Protein AF-A0A924RCL1-F1 (afdb_monomer_lite)

pLDDT: mean 85.4, std 18.58, range [33.25, 97.75]

Radius of gyration: 23.04 Å; chains: 1; bounding box: 60×56×57 Å

Sequence (164 aa):
MRRSTVDAPACLFDPSGEESRTQLFERTGHVFHGFVSDAVVGSRYGVGVFGGRAPERGLRHNGDKLLLDTCARAIEGEYARGRETFSDRLDDPEKINTLDSAHASTRCVIVDSSFDWSDDAAPRVPLNETGVCEVHVKGFTQQDMWRTALSVVTVSAGHAFGVG

Foldseek 3Di:
DDQDQKWKWKWWADPVRDTDTDTQRDDDPHDGDDDDPVADAFIWIFMAMDHDDDVVVPRQHDRLATHHDPPFPDKDDDQAPDQSNDQAHPVGRVHGDNHRCSVRDITGGRHDPDDCPDPDDDPPDDPVRDDDDDDDQCVVCVPVPPDDDDSDDDDDPDDDDDDD

Secondary structure (DSSP, 8-state):
-PPPS-B-EEEEE-TT--EEEEE--EEETTEEE---TT--TT-EEEE--B--EEGGGTEE--TTSPBPPTT-S-EES-----GGG-SB-SS-TTSBP----TTTS-EEE--------TT-------GGGPPP----HHHHHTT-TT--S---------------

Structure (mmCIF, N/CA/C/O backbone):
data_AF-A0A924RCL1-F1
#
_entry.id   AF-A0A924RCL1-F1
#
loop_
_atom_site.group_PDB
_atom_site.id
_atom_site.type_symbol
_atom_site.label_atom_id
_atom_site.label_alt_id
_atom_site.label_comp_id
_atom_site.label_asym_id
_atom_site.label_entity_id
_atom_site.label_seq_id
_atom_site.pdbx_PDB_ins_code
_atom_site.Cartn_x
_atom_site.Cartn_y
_atom_site.Cartn_z
_atom_site.occupancy
_atom_site.B_iso_or_equiv
_atom_site.auth_seq_id
_atom_site.auth_comp_id
_atom_site.auth_asym_id
_atom_site.auth_atom_id
_atom_site.pdbx_PDB_model_num
ATOM 1 N N . MET A 1 1 ? 2.763 -27.786 -12.935 1.00 43.41 1 MET A N 1
ATOM 2 C CA . MET A 1 1 ? 2.415 -26.496 -12.302 1.00 43.41 1 MET A CA 1
ATOM 3 C C . MET A 1 1 ? 2.485 -25.424 -13.388 1.00 43.41 1 MET A C 1
ATOM 5 O O . MET A 1 1 ? 3.567 -25.190 -13.910 1.00 43.41 1 MET A O 1
ATOM 9 N N . ARG A 1 2 ? 1.350 -24.894 -13.869 1.00 45.75 2 ARG A N 1
ATOM 10 C CA . ARG A 1 2 ? 1.353 -23.869 -14.934 1.00 45.75 2 ARG A CA 1
ATOM 11 C C . ARG A 1 2 ? 1.856 -22.563 -14.318 1.00 45.75 2 ARG A C 1
ATOM 13 O O . ARG A 1 2 ? 1.217 -22.055 -13.403 1.00 45.75 2 ARG A O 1
ATOM 20 N N . ARG A 1 3 ? 2.998 -22.056 -14.785 1.00 54.12 3 ARG A N 1
ATOM 21 C CA . ARG A 1 3 ? 3.529 -20.754 -14.363 1.00 54.12 3 ARG A CA 1
ATOM 22 C C . ARG A 1 3 ? 2.496 -19.682 -14.731 1.00 54.12 3 ARG A C 1
ATOM 24 O O . ARG A 1 3 ? 2.012 -19.661 -15.863 1.00 54.12 3 ARG A O 1
ATOM 31 N N . SER A 1 4 ? 2.103 -18.876 -13.752 1.00 60.41 4 SER A N 1
ATOM 32 C CA . SER A 1 4 ? 1.241 -17.710 -13.943 1.00 60.41 4 SER A CA 1
ATOM 33 C C . SER A 1 4 ? 1.874 -16.767 -14.977 1.00 60.41 4 SER A C 1
ATOM 35 O O . SER A 1 4 ? 3.090 -16.627 -15.005 1.00 60.41 4 SER A O 1
ATOM 37 N N . THR A 1 5 ? 1.076 -16.134 -15.843 1.00 79.75 5 THR A N 1
ATOM 38 C CA . THR A 1 5 ? 1.556 -15.067 -16.756 1.00 79.75 5 THR A CA 1
ATOM 39 C C . THR A 1 5 ? 1.682 -13.716 -16.037 1.00 79.75 5 THR A C 1
ATOM 41 O O . THR A 1 5 ? 2.124 -12.739 -16.632 1.00 79.75 5 THR A O 1
ATOM 44 N N . VAL A 1 6 ? 1.251 -13.659 -14.773 1.00 88.25 6 VAL A N 1
ATOM 45 C CA . VAL A 1 6 ? 1.312 -12.482 -13.905 1.00 88.25 6 VAL A CA 1
ATOM 46 C C . VAL A 1 6 ? 2.094 -12.834 -12.647 1.00 88.25 6 VAL A C 1
ATOM 48 O O . VAL A 1 6 ? 1.767 -13.823 -11.987 1.00 88.25 6 VAL A O 1
ATOM 51 N N . ASP A 1 7 ? 3.070 -12.009 -12.306 1.00 91.50 7 ASP A N 1
ATOM 52 C CA . ASP A 1 7 ? 3.888 -12.130 -11.106 1.00 91.50 7 ASP A CA 1
ATOM 53 C C . ASP A 1 7 ? 3.622 -10.925 -10.195 1.00 91.50 7 ASP A C 1
ATOM 55 O O . ASP A 1 7 ? 3.563 -9.789 -10.666 1.00 91.50 7 ASP A O 1
ATOM 59 N N . ALA A 1 8 ? 3.440 -11.173 -8.897 1.00 94.19 8 ALA A N 1
ATOM 60 C CA . ALA A 1 8 ? 3.107 -10.143 -7.918 1.00 94.19 8 ALA A CA 1
ATOM 61 C C . ALA A 1 8 ? 4.086 -10.182 -6.733 1.00 94.19 8 ALA A C 1
ATOM 63 O O . ALA A 1 8 ? 3.813 -10.864 -5.744 1.00 94.19 8 ALA A O 1
ATOM 64 N N . PRO A 1 9 ? 5.260 -9.537 -6.826 1.00 95.44 9 PRO A N 1
ATOM 65 C CA . PRO A 1 9 ? 6.161 -9.441 -5.688 1.00 95.44 9 PRO A CA 1
ATOM 66 C C . PRO A 1 9 ? 5.619 -8.496 -4.610 1.00 95.44 9 PRO A C 1
ATOM 68 O O . PRO A 1 9 ? 5.080 -7.430 -4.907 1.00 95.44 9 PRO A O 1
ATOM 71 N N . ALA A 1 10 ? 5.830 -8.876 -3.353 1.00 96.62 10 ALA A N 1
ATOM 72 C CA . ALA A 1 10 ? 5.776 -7.964 -2.222 1.00 96.62 10 ALA A CA 1
ATOM 73 C C . ALA A 1 10 ? 7.097 -7.187 -2.151 1.00 96.62 10 ALA A C 1
ATOM 75 O O . ALA A 1 10 ? 8.175 -7.785 -2.175 1.00 96.62 10 ALA A O 1
ATOM 76 N N . CYS A 1 11 ? 7.006 -5.867 -2.067 1.00 96.75 11 CYS A N 1
ATOM 77 C CA . CYS A 1 11 ? 8.139 -4.952 -2.012 1.00 96.75 11 CYS A CA 1
ATOM 78 C C . CYS A 1 11 ? 8.254 -4.423 -0.584 1.00 96.75 11 CYS A C 1
ATOM 80 O O . CYS A 1 11 ? 7.386 -3.666 -0.157 1.00 96.75 11 CYS A O 1
ATOM 82 N N . LEU A 1 12 ? 9.271 -4.838 0.164 1.00 96.88 12 LEU A N 1
ATOM 83 C CA . LEU A 1 12 ? 9.534 -4.387 1.528 1.00 96.88 12 LEU A CA 1
ATOM 84 C C . LEU A 1 12 ? 10.606 -3.296 1.501 1.00 96.88 12 LEU A C 1
ATOM 86 O O . LEU A 1 12 ? 11.556 -3.383 0.730 1.00 96.88 12 LEU A O 1
ATOM 90 N N . PHE A 1 13 ? 10.461 -2.285 2.350 1.00 95.38 13 PHE A N 1
ATOM 91 C CA . PHE A 1 13 ? 11.426 -1.199 2.474 1.00 95.38 13 PHE A CA 1
ATOM 92 C C . PHE A 1 13 ? 12.008 -1.171 3.876 1.00 95.38 13 PHE A C 1
ATOM 94 O O . PHE A 1 13 ? 11.272 -1.185 4.871 1.00 95.38 13 PHE A O 1
ATOM 101 N N . ASP A 1 14 ? 13.329 -1.096 3.941 1.00 91.25 14 ASP A N 1
ATOM 102 C CA . ASP A 1 14 ? 14.051 -0.931 5.191 1.00 91.25 14 ASP A CA 1
ATOM 103 C C . ASP A 1 14 ? 14.014 0.545 5.674 1.00 91.25 14 ASP A C 1
ATOM 105 O O . ASP A 1 14 ? 13.489 1.432 4.984 1.00 91.25 14 ASP A O 1
ATOM 109 N N . PRO A 1 15 ? 14.563 0.855 6.864 1.00 88.62 15 PRO A N 1
ATOM 110 C CA . PRO A 1 15 ? 14.645 2.231 7.353 1.00 88.62 15 PRO A CA 1
ATOM 111 C C . PRO A 1 15 ? 15.538 3.166 6.520 1.00 88.62 15 PRO A C 1
ATOM 113 O O . PRO A 1 15 ? 15.380 4.381 6.622 1.00 88.62 15 PRO A O 1
ATOM 116 N N . SER A 1 16 ? 16.478 2.635 5.727 1.00 89.69 16 SER A N 1
ATOM 117 C CA . SER A 1 16 ? 17.313 3.430 4.815 1.00 89.69 16 SER A CA 1
ATOM 118 C C . SER A 1 16 ? 16.583 3.785 3.511 1.00 89.69 16 SER A C 1
ATOM 120 O O . SER A 1 16 ? 16.992 4.695 2.789 1.00 89.69 16 SER A O 1
ATOM 122 N N . GLY A 1 17 ? 15.451 3.124 3.256 1.00 87.50 17 GLY A N 1
ATOM 123 C CA . GLY A 1 17 ? 14.636 3.268 2.060 1.00 87.50 17 GLY A CA 1
ATOM 124 C C . GLY A 1 17 ? 15.020 2.308 0.937 1.00 87.50 17 GLY A C 1
ATOM 125 O O . GLY A 1 17 ? 14.469 2.457 -0.156 1.00 87.50 17 GLY A O 1
ATOM 126 N N . GLU A 1 18 ? 15.917 1.354 1.196 1.00 92.00 18 GLU A N 1
ATOM 127 C CA . GLU A 1 18 ? 16.291 0.284 0.274 1.00 92.00 18 GLU A CA 1
ATOM 128 C C . GLU A 1 18 ? 15.135 -0.712 0.120 1.00 92.00 18 GLU A C 1
ATOM 130 O O . GLU A 1 18 ? 14.471 -1.084 1.091 1.00 92.00 18 GLU A O 1
ATOM 135 N N . GLU A 1 19 ? 14.873 -1.116 -1.123 1.00 94.88 19 GLU A N 1
ATOM 136 C CA . GLU A 1 19 ? 13.803 -2.046 -1.472 1.00 94.88 19 GLU A CA 1
ATOM 137 C C . GLU A 1 19 ? 14.323 -3.487 -1.545 1.00 94.88 19 GLU A C 1
ATOM 139 O O . GLU A 1 19 ? 15.287 -3.778 -2.254 1.00 94.88 19 GLU A O 1
ATOM 144 N N . SER A 1 20 ? 13.608 -4.420 -0.915 1.00 94.88 20 SER A N 1
ATOM 145 C CA . SER A 1 20 ? 13.733 -5.854 -1.165 1.00 94.88 20 SER A CA 1
ATOM 146 C C . SER A 1 20 ? 12.426 -6.421 -1.727 1.00 94.88 20 SER A C 1
ATOM 148 O O . SER A 1 20 ? 11.327 -6.111 -1.267 1.00 94.88 20 SER A O 1
ATOM 150 N N . ARG A 1 21 ? 12.523 -7.263 -2.763 1.00 95.06 21 ARG A N 1
ATOM 151 C CA . ARG A 1 21 ? 11.356 -7.863 -3.429 1.00 95.06 21 ARG A CA 1
ATOM 152 C C . ARG A 1 21 ? 11.268 -9.348 -3.126 1.00 95.06 21 ARG A C 1
ATOM 154 O O . ARG A 1 21 ? 12.163 -10.112 -3.478 1.00 95.06 21 ARG A O 1
ATOM 161 N N . THR A 1 22 ? 10.150 -9.766 -2.543 1.00 95.38 22 THR A N 1
ATOM 162 C CA . THR A 1 22 ? 9.820 -11.176 -2.320 1.00 95.38 22 THR A CA 1
ATOM 163 C C . THR A 1 22 ? 8.698 -11.588 -3.257 1.00 95.38 22 THR A C 1
ATOM 165 O O . THR A 1 22 ? 7.579 -11.088 -3.169 1.00 95.38 22 THR A O 1
ATOM 168 N N . GLN A 1 23 ? 8.981 -12.517 -4.168 1.00 94.50 23 GLN A N 1
ATOM 169 C CA . GLN A 1 23 ? 7.965 -13.028 -5.080 1.00 94.50 23 GLN A CA 1
ATOM 170 C C . GLN A 1 23 ? 6.906 -13.842 -4.321 1.00 94.50 23 GLN A C 1
ATOM 172 O O . GLN A 1 23 ? 7.233 -14.814 -3.640 1.00 94.50 23 GLN A O 1
ATOM 177 N N . LEU A 1 24 ? 5.629 -13.499 -4.506 1.00 93.75 24 LEU A N 1
ATOM 178 C CA . LEU A 1 24 ? 4.512 -14.297 -4.002 1.00 93.75 24 LEU A CA 1
ATOM 179 C C . LEU A 1 24 ? 4.213 -15.424 -4.999 1.00 93.75 24 LEU A C 1
ATOM 181 O O . LEU A 1 24 ? 3.582 -15.217 -6.038 1.00 93.75 24 LEU A O 1
ATOM 185 N N . PHE A 1 25 ? 4.742 -16.616 -4.722 1.00 90.12 25 PHE A N 1
ATOM 186 C CA . PHE A 1 25 ? 4.575 -17.786 -5.593 1.00 90.12 25 PHE A CA 1
ATOM 187 C C . PHE A 1 25 ? 3.247 -18.513 -5.382 1.00 90.12 25 PHE A C 1
ATOM 189 O O . PHE A 1 25 ? 2.786 -19.214 -6.288 1.00 90.12 25 PHE A O 1
ATOM 196 N N . GLU A 1 26 ? 2.647 -18.384 -4.198 1.00 92.88 26 GLU A N 1
ATOM 197 C CA . GLU A 1 26 ? 1.413 -19.084 -3.879 1.00 92.88 26 GLU A CA 1
ATOM 198 C C . GLU A 1 26 ? 0.198 -18.317 -4.386 1.00 92.88 26 GLU A C 1
ATOM 200 O O . GLU A 1 26 ? 0.135 -17.084 -4.394 1.00 92.88 26 GLU A O 1
ATOM 205 N N . ARG A 1 27 ? -0.790 -19.080 -4.853 1.00 92.75 27 ARG A N 1
ATOM 206 C CA . ARG A 1 27 ? -2.024 -18.525 -5.386 1.00 92.75 27 ARG A CA 1
ATOM 207 C C . ARG A 1 27 ? -3.191 -19.452 -5.105 1.00 92.75 27 ARG A C 1
ATOM 209 O O . ARG A 1 27 ? -3.210 -20.589 -5.574 1.00 92.75 27 ARG A O 1
ATOM 216 N N . THR A 1 28 ? -4.199 -18.927 -4.419 1.00 93.38 28 THR A N 1
ATOM 217 C CA . THR A 1 28 ? -5.472 -19.617 -4.189 1.00 93.38 28 THR A CA 1
ATOM 218 C C . THR A 1 28 ? -6.562 -18.873 -4.953 1.00 93.38 28 THR A C 1
ATOM 220 O O . THR A 1 2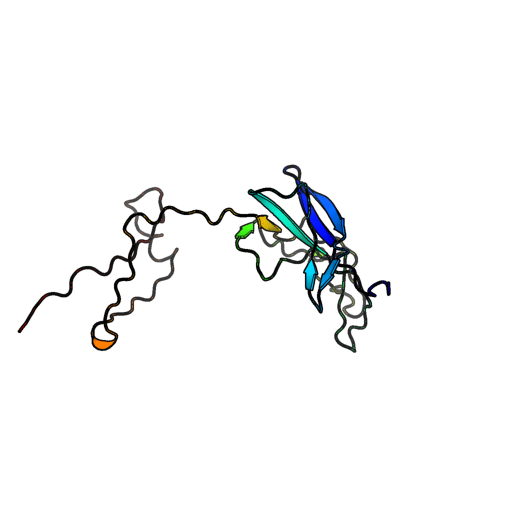8 ? -6.889 -17.727 -4.647 1.00 93.38 28 THR A O 1
ATOM 223 N N . GLY A 1 29 ? -7.090 -19.493 -6.012 1.00 91.81 29 GLY A N 1
ATOM 224 C CA . GLY A 1 29 ? -8.015 -18.833 -6.938 1.00 91.81 29 GLY A CA 1
ATOM 225 C C . GLY A 1 29 ? -7.383 -17.604 -7.606 1.00 91.81 29 GLY A C 1
ATOM 226 O O . GLY A 1 29 ? -6.447 -17.717 -8.404 1.00 91.81 29 GLY A O 1
ATOM 227 N N . HIS A 1 30 ? -7.892 -16.416 -7.281 1.00 89.94 30 HIS A N 1
ATOM 228 C CA . HIS A 1 30 ? -7.408 -15.137 -7.818 1.00 89.94 30 HIS A CA 1
ATOM 229 C C . HIS A 1 30 ? -6.544 -14.335 -6.836 1.00 89.94 30 HIS A C 1
ATOM 231 O O . HIS A 1 30 ? -6.158 -13.219 -7.163 1.00 89.94 30 HIS A O 1
ATOM 237 N N . VAL A 1 31 ? -6.215 -14.903 -5.674 1.00 92.88 31 VAL A N 1
ATOM 238 C CA . VAL A 1 31 ? -5.444 -14.231 -4.623 1.00 92.88 31 VAL A CA 1
ATOM 239 C C . VAL A 1 31 ? -4.011 -14.747 -4.630 1.00 92.88 31 VAL A C 1
ATOM 241 O O . VAL A 1 31 ? -3.797 -15.948 -4.459 1.00 92.88 31 VAL A O 1
ATOM 244 N N . PHE A 1 32 ? -3.051 -13.844 -4.830 1.00 93.94 32 PHE A N 1
ATOM 245 C CA . PHE A 1 32 ? -1.633 -14.105 -4.588 1.00 93.94 32 PHE A CA 1
ATOM 246 C C . PHE A 1 32 ? -1.350 -13.955 -3.099 1.00 93.94 32 PHE A C 1
ATOM 248 O O . PHE A 1 32 ? -1.838 -13.015 -2.473 1.00 93.94 32 PHE A O 1
ATOM 255 N N . HIS A 1 33 ? -0.593 -14.884 -2.531 1.00 94.31 33 HIS A N 1
ATOM 256 C CA . HIS A 1 33 ? -0.246 -14.855 -1.117 1.00 94.31 33 HIS A CA 1
ATOM 257 C C . HIS A 1 33 ? 1.110 -15.521 -0.873 1.00 94.31 33 HIS A C 1
ATOM 259 O O . HIS A 1 33 ? 1.712 -16.114 -1.770 1.00 94.31 33 HIS A O 1
ATOM 265 N N . GLY A 1 34 ? 1.631 -15.333 0.331 1.00 93.31 34 GLY A N 1
ATOM 266 C CA . GLY A 1 34 ? 2.926 -15.845 0.750 1.00 93.31 34 GLY A CA 1
ATOM 267 C C . GLY A 1 34 ? 3.354 -15.212 2.066 1.00 93.31 34 GLY A C 1
ATOM 268 O O . GLY A 1 34 ? 2.792 -14.205 2.500 1.00 93.31 34 GLY A O 1
ATOM 269 N N . PHE A 1 35 ? 4.350 -15.817 2.704 1.00 92.69 35 PHE A N 1
ATOM 270 C CA . PHE A 1 35 ? 4.941 -15.307 3.933 1.00 92.69 35 PHE A CA 1
ATOM 271 C C . PHE A 1 35 ? 6.250 -14.572 3.623 1.00 92.69 35 PHE A C 1
ATOM 273 O O . PHE A 1 35 ? 7.129 -15.131 2.967 1.00 92.69 35 PHE A O 1
ATOM 280 N N . VAL A 1 36 ? 6.379 -13.333 4.102 1.00 93.81 36 VAL A N 1
ATOM 281 C CA . VAL A 1 36 ? 7.593 -12.512 3.979 1.00 93.81 36 VAL A CA 1
ATOM 282 C C . VAL A 1 36 ? 8.234 -12.432 5.362 1.00 93.81 36 VAL A C 1
ATOM 284 O O . VAL A 1 36 ? 7.690 -11.781 6.248 1.00 93.81 36 VAL A O 1
ATOM 287 N N . SER A 1 37 ? 9.359 -13.120 5.566 1.00 90.56 37 SER A N 1
ATOM 288 C CA . SER A 1 37 ? 9.975 -13.298 6.894 1.00 90.56 37 SER A CA 1
ATOM 289 C C . SER A 1 37 ? 10.427 -12.003 7.559 1.00 90.56 37 SER A C 1
ATOM 291 O O . SER A 1 37 ? 10.409 -11.906 8.782 1.00 90.56 37 SER A O 1
ATOM 293 N N . ASP A 1 38 ? 10.813 -11.019 6.754 1.00 90.88 38 ASP A N 1
ATOM 294 C CA . ASP A 1 38 ? 11.445 -9.788 7.235 1.00 90.88 38 ASP A CA 1
ATOM 295 C C . ASP A 1 38 ? 10.409 -8.690 7.534 1.00 90.88 38 ASP A C 1
ATOM 297 O O . ASP A 1 38 ? 10.745 -7.590 7.973 1.00 90.88 38 ASP A O 1
ATOM 301 N N . ALA A 1 39 ? 9.129 -8.983 7.293 1.00 94.06 39 ALA A N 1
ATOM 302 C CA . ALA A 1 39 ? 8.025 -8.069 7.507 1.00 94.06 39 ALA A CA 1
ATOM 303 C C . ALA A 1 39 ? 7.599 -8.063 8.985 1.00 94.06 39 ALA A C 1
ATOM 305 O O . ALA A 1 39 ? 7.127 -9.067 9.519 1.00 94.06 39 ALA A O 1
ATOM 306 N N . VAL A 1 40 ? 7.721 -6.908 9.639 1.00 94.31 40 VAL A N 1
ATOM 307 C CA . VAL A 1 40 ? 7.343 -6.695 11.044 1.00 94.31 40 VAL A CA 1
ATOM 308 C C . VAL A 1 40 ? 6.438 -5.471 11.184 1.00 94.31 40 VAL A C 1
ATOM 310 O O . VAL A 1 40 ? 6.279 -4.683 10.253 1.00 94.31 40 VAL A O 1
ATOM 313 N N . VAL A 1 41 ? 5.826 -5.286 12.357 1.00 95.69 41 VAL A N 1
ATOM 314 C CA . VAL A 1 41 ? 5.072 -4.057 12.652 1.00 95.69 41 VAL A CA 1
ATOM 315 C C . VAL A 1 41 ? 5.987 -2.840 12.478 1.00 95.69 41 VAL A C 1
ATOM 317 O O . VAL A 1 41 ? 7.107 -2.811 12.982 1.00 95.69 41 VAL A O 1
ATOM 320 N N . GLY A 1 42 ? 5.506 -1.840 11.742 1.00 94.81 42 GLY A N 1
ATOM 321 C CA . GLY A 1 42 ? 6.252 -0.648 11.344 1.00 94.81 42 GLY A CA 1
ATOM 322 C C . GLY A 1 42 ? 7.011 -0.780 10.021 1.00 94.81 42 GLY A C 1
ATOM 323 O O . GLY A 1 42 ? 7.481 0.233 9.498 1.00 94.81 42 GLY A O 1
ATOM 324 N N . SER A 1 43 ? 7.121 -1.980 9.440 1.00 95.81 43 SER A N 1
ATOM 325 C CA . SER A 1 43 ? 7.699 -2.141 8.105 1.00 95.81 43 SER A CA 1
ATOM 326 C C . SER A 1 43 ? 6.855 -1.422 7.056 1.00 95.81 43 SER A C 1
ATOM 328 O O . SER A 1 43 ? 5.620 -1.474 7.078 1.00 95.81 43 SER A O 1
ATOM 330 N N . ARG A 1 44 ? 7.540 -0.781 6.107 1.00 97.19 44 ARG A N 1
ATOM 331 C CA . ARG A 1 44 ? 6.913 -0.170 4.935 1.00 97.19 44 ARG A CA 1
ATOM 332 C C . ARG A 1 44 ? 6.923 -1.162 3.791 1.00 97.19 44 ARG A C 1
ATOM 334 O O . ARG A 1 44 ? 7.932 -1.825 3.567 1.00 97.19 44 ARG A O 1
ATOM 341 N N . TYR A 1 45 ? 5.824 -1.249 3.062 1.00 97.62 45 TYR A N 1
ATOM 342 C CA . TYR A 1 45 ? 5.720 -2.153 1.931 1.00 97.62 45 TYR A CA 1
ATOM 343 C C . TYR A 1 45 ? 4.852 -1.588 0.807 1.00 97.62 45 TYR A C 1
ATOM 345 O O . TYR A 1 45 ? 4.119 -0.614 0.975 1.00 97.62 45 TYR A O 1
ATOM 353 N N . GLY A 1 46 ? 4.935 -2.232 -0.347 1.00 97.06 46 GLY A N 1
ATOM 354 C CA . GLY A 1 46 ? 3.991 -2.104 -1.446 1.00 97.06 46 GLY A CA 1
ATOM 355 C C . GLY A 1 46 ? 3.955 -3.397 -2.253 1.00 97.06 46 GLY A C 1
ATOM 356 O O . GLY A 1 46 ? 4.529 -4.414 -1.855 1.00 97.06 46 GLY A O 1
ATOM 357 N N . VAL A 1 47 ? 3.269 -3.363 -3.388 1.00 96.62 47 VAL A N 1
ATOM 358 C CA . VAL A 1 47 ? 3.098 -4.522 -4.265 1.00 96.62 47 VAL A CA 1
ATOM 359 C C . VAL A 1 47 ? 3.505 -4.143 -5.683 1.00 96.62 47 VAL A C 1
ATOM 361 O O . VAL A 1 47 ? 3.060 -3.127 -6.213 1.00 96.62 47 VAL A O 1
ATOM 364 N N . GLY A 1 48 ? 4.339 -4.966 -6.311 1.00 95.56 48 GLY A N 1
ATOM 365 C CA . GLY A 1 48 ? 4.602 -4.894 -7.745 1.00 95.56 48 GLY A CA 1
ATOM 366 C C . GLY A 1 48 ? 3.660 -5.818 -8.512 1.00 95.56 48 GLY A C 1
ATOM 367 O O . GLY A 1 48 ? 3.239 -6.851 -7.994 1.00 95.56 48 GLY A O 1
ATOM 368 N N . VAL A 1 49 ? 3.339 -5.484 -9.765 1.00 95.44 49 VAL A N 1
ATOM 369 C CA . VAL A 1 49 ? 2.574 -6.377 -10.650 1.00 95.44 49 VAL A CA 1
ATOM 370 C C . VAL A 1 49 ? 3.199 -6.413 -12.038 1.00 95.44 49 VAL A C 1
ATOM 372 O O . VAL A 1 49 ? 3.126 -5.457 -12.811 1.00 95.44 49 VAL A O 1
ATOM 375 N N . PHE A 1 50 ? 3.768 -7.564 -12.374 1.00 93.56 50 PHE A N 1
ATOM 376 C CA . PHE A 1 50 ? 4.342 -7.873 -13.675 1.00 93.56 50 PHE A CA 1
ATOM 377 C C . PHE A 1 50 ? 3.374 -8.742 -14.464 1.00 93.56 50 PHE A C 1
ATOM 379 O O . PHE A 1 50 ? 2.788 -9.675 -13.927 1.00 93.56 50 PHE A O 1
ATOM 386 N N . GLY A 1 51 ? 3.208 -8.472 -15.754 1.00 92.81 51 GLY A N 1
ATOM 387 C CA . GLY A 1 51 ? 2.344 -9.277 -16.606 1.00 92.81 51 GLY A CA 1
ATOM 388 C C . GLY A 1 51 ? 2.245 -8.729 -18.020 1.00 92.81 51 GLY A C 1
ATOM 389 O O . GLY A 1 51 ? 2.886 -7.740 -18.369 1.00 92.81 51 GLY A O 1
ATOM 390 N N . GLY A 1 52 ? 1.416 -9.368 -18.845 1.00 92.06 52 GLY A N 1
ATOM 391 C CA . GLY A 1 52 ? 1.163 -8.897 -20.207 1.00 92.06 52 GLY A CA 1
ATOM 392 C C . GLY A 1 52 ? 0.557 -7.491 -20.221 1.00 92.06 52 GLY A C 1
ATOM 393 O O . GLY A 1 52 ? -0.346 -7.198 -19.432 1.00 92.06 52 GLY A O 1
ATOM 394 N N . ARG A 1 53 ? 1.028 -6.644 -21.142 1.00 90.38 53 ARG A N 1
ATOM 395 C CA . ARG A 1 53 ? 0.511 -5.291 -21.376 1.00 90.38 53 ARG A CA 1
ATOM 396 C C . ARG A 1 53 ? -0.163 -5.226 -22.748 1.00 90.38 53 ARG A C 1
ATOM 398 O O . ARG A 1 53 ? 0.439 -5.600 -23.748 1.00 90.38 53 ARG A O 1
ATOM 405 N N . ALA 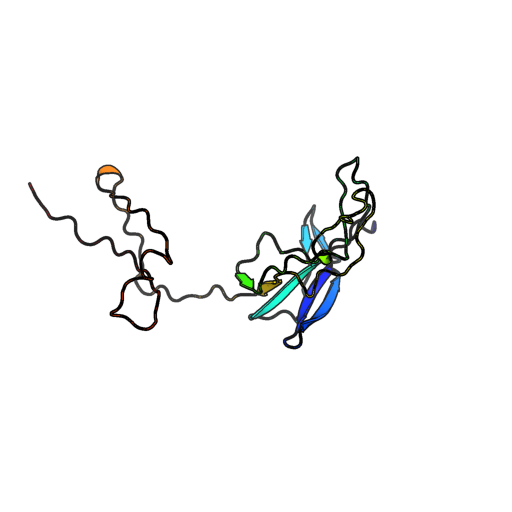A 1 54 ? -1.411 -4.774 -22.758 1.00 92.38 54 ALA A N 1
ATOM 406 C CA . ALA A 1 54 ? -2.275 -4.589 -23.924 1.00 92.38 54 ALA A CA 1
ATOM 407 C C . ALA A 1 54 ? -3.328 -3.521 -23.557 1.00 92.38 54 ALA A C 1
ATOM 409 O O . ALA A 1 54 ? -4.445 -3.874 -23.150 1.00 92.38 54 ALA A O 1
ATOM 410 N N . PRO A 1 55 ? -2.961 -2.221 -23.561 1.00 91.06 55 PRO A N 1
ATOM 411 C CA . PRO A 1 55 ? -3.817 -1.136 -23.077 1.00 91.06 55 PRO A CA 1
ATOM 412 C C . PRO A 1 55 ? -5.167 -1.050 -23.796 1.00 91.06 55 PRO A C 1
ATOM 414 O O . PRO A 1 55 ? -6.174 -0.736 -23.164 1.00 91.06 55 PRO A O 1
ATOM 417 N N . GLU A 1 56 ? -5.207 -1.401 -25.080 1.00 92.00 56 GLU A N 1
ATOM 418 C CA . GLU A 1 56 ? -6.406 -1.488 -25.919 1.00 92.00 56 GLU A CA 1
ATOM 419 C C . GLU A 1 56 ? -7.388 -2.577 -25.459 1.00 92.00 56 GLU A C 1
ATOM 421 O O . GLU A 1 56 ? -8.579 -2.520 -25.754 1.00 92.00 56 GLU A O 1
ATOM 426 N N . ARG A 1 57 ? -6.902 -3.548 -24.677 1.00 93.62 57 ARG A N 1
ATOM 427 C CA . ARG A 1 57 ? -7.697 -4.589 -24.009 1.00 93.62 57 ARG A CA 1
ATOM 428 C C . ARG A 1 57 ? -7.838 -4.348 -22.503 1.00 93.62 57 ARG A C 1
ATOM 430 O O . ARG A 1 57 ? -8.297 -5.234 -21.786 1.00 93.62 57 ARG A O 1
ATOM 437 N N . GLY A 1 58 ? -7.400 -3.187 -22.011 1.00 91.69 58 GLY A N 1
ATOM 438 C CA . GLY A 1 58 ? -7.411 -2.822 -20.592 1.00 91.69 58 GLY A CA 1
ATOM 439 C C . GLY A 1 58 ? -6.291 -3.444 -19.747 1.00 91.69 58 GLY A C 1
ATOM 440 O O . GLY A 1 58 ? -6.237 -3.192 -18.546 1.00 91.69 58 GLY A O 1
ATOM 441 N N . LEU A 1 59 ? -5.371 -4.221 -20.333 1.00 93.00 59 LEU A N 1
ATOM 442 C CA . LEU A 1 59 ? -4.256 -4.824 -19.596 1.00 93.00 59 LEU A CA 1
ATOM 443 C C . LEU A 1 59 ? -3.118 -3.809 -19.442 1.00 93.00 59 LEU A C 1
ATOM 445 O O . LEU A 1 59 ? -2.418 -3.496 -20.406 1.00 93.00 59 LEU A O 1
ATOM 449 N N . ARG A 1 60 ? -2.923 -3.302 -18.222 1.00 94.00 60 ARG A N 1
ATOM 450 C CA . ARG A 1 60 ? -2.003 -2.190 -17.919 1.00 94.00 60 ARG A CA 1
ATOM 451 C C . ARG A 1 60 ? -0.951 -2.527 -16.858 1.00 94.00 60 ARG A C 1
ATOM 453 O O . 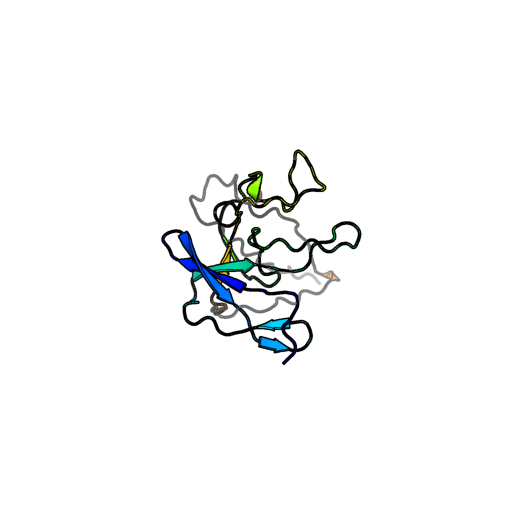ARG A 1 60 ? -0.492 -1.634 -16.153 1.00 94.00 60 ARG A O 1
ATOM 460 N N . HIS A 1 61 ? -0.576 -3.802 -16.740 1.00 95.62 61 HIS A N 1
ATOM 461 C CA . HIS A 1 61 ? 0.482 -4.223 -15.819 1.00 95.62 61 HIS A CA 1
ATOM 462 C C . HIS A 1 61 ? 1.779 -3.452 -16.099 1.00 95.62 61 HIS A C 1
ATOM 464 O O . HIS A 1 61 ? 2.190 -3.317 -17.255 1.00 95.62 61 HIS A O 1
ATOM 470 N N . ASN A 1 62 ? 2.398 -2.947 -15.037 1.00 95.94 62 ASN A N 1
ATOM 471 C CA . ASN A 1 62 ? 3.669 -2.244 -15.082 1.00 95.94 62 ASN A CA 1
ATOM 472 C C . ASN A 1 62 ? 4.391 -2.480 -13.752 1.00 95.94 62 ASN A C 1
ATOM 474 O O . ASN A 1 62 ? 3.995 -1.937 -12.723 1.00 95.94 62 ASN A O 1
ATOM 478 N N . GLY A 1 63 ? 5.428 -3.314 -13.788 1.00 95.25 63 GLY A N 1
ATOM 479 C CA . GLY A 1 63 ? 6.189 -3.691 -12.600 1.00 95.25 63 GLY A CA 1
ATOM 480 C C . GLY A 1 63 ? 7.182 -2.630 -12.120 1.00 95.25 63 GLY A C 1
ATOM 481 O O . GLY A 1 63 ? 7.765 -2.804 -11.053 1.00 95.25 63 GLY A O 1
ATOM 482 N N . ASP A 1 64 ? 7.342 -1.534 -12.868 1.00 95.81 64 ASP A N 1
ATOM 483 C CA . ASP A 1 64 ? 8.127 -0.363 -12.456 1.00 95.81 64 ASP A CA 1
ATOM 484 C C . ASP A 1 64 ? 7.299 0.602 -11.586 1.00 95.81 64 ASP A C 1
ATOM 486 O O . ASP A 1 64 ? 7.785 1.654 -11.175 1.00 95.81 64 ASP A O 1
ATOM 490 N N . LYS A 1 65 ? 6.020 0.283 -11.330 1.00 95.88 65 LYS A N 1
ATOM 491 C CA . LYS A 1 65 ? 5.142 1.064 -10.453 1.00 95.88 65 LYS A CA 1
ATOM 492 C C . LYS A 1 65 ? 4.902 0.313 -9.157 1.00 95.88 65 LYS A C 1
ATOM 494 O O . LYS A 1 65 ? 4.328 -0.776 -9.163 1.00 95.88 65 LYS A O 1
ATOM 499 N N . LEU A 1 66 ? 5.302 0.930 -8.052 1.00 95.75 66 LEU A N 1
ATOM 500 C CA . LEU A 1 66 ? 4.931 0.479 -6.721 1.00 95.75 66 LEU A CA 1
ATOM 501 C C . LEU A 1 66 ? 3.442 0.761 -6.500 1.00 95.75 66 LEU A C 1
ATOM 503 O O . LEU A 1 66 ? 2.999 1.907 -6.596 1.00 95.75 66 LEU A O 1
ATOM 507 N N . LEU A 1 67 ? 2.669 -0.282 -6.209 1.00 96.19 67 LEU A N 1
ATOM 508 C CA . LEU A 1 67 ? 1.246 -0.172 -5.908 1.00 96.19 67 LEU A CA 1
ATOM 509 C C . LEU A 1 67 ? 1.010 -0.271 -4.401 1.00 96.19 67 LEU A C 1
ATOM 511 O O . LEU A 1 67 ? 1.717 -0.982 -3.684 1.00 96.19 67 LEU A O 1
ATOM 515 N N . LEU A 1 68 ? -0.026 0.421 -3.934 1.00 96.62 68 LEU A N 1
ATOM 516 C CA . LEU A 1 68 ? -0.536 0.260 -2.578 1.00 96.62 68 LEU A CA 1
ATOM 517 C C . LEU A 1 68 ? -1.373 -1.018 -2.484 1.00 96.62 68 LEU A C 1
ATOM 519 O O . LEU A 1 68 ? -2.128 -1.344 -3.403 1.00 96.62 68 LEU A O 1
ATOM 523 N N . ASP A 1 69 ? -1.290 -1.699 -1.346 1.00 96.06 69 ASP A N 1
ATOM 524 C CA . ASP A 1 69 ? -2.269 -2.716 -0.984 1.00 96.06 69 ASP A CA 1
ATOM 525 C C . ASP A 1 69 ? -3.621 -2.040 -0.715 1.00 96.06 69 ASP A C 1
ATOM 527 O O . ASP A 1 69 ? -3.755 -1.176 0.153 1.00 96.06 69 ASP A O 1
ATOM 531 N N . THR A 1 70 ? -4.644 -2.458 -1.459 1.00 95.62 70 THR A N 1
ATOM 532 C CA . THR A 1 70 ? -6.025 -1.983 -1.310 1.00 95.62 70 THR A CA 1
ATOM 533 C C . THR A 1 70 ? -6.620 -2.268 0.069 1.00 95.62 70 THR A C 1
ATOM 535 O O . THR A 1 70 ? -7.616 -1.653 0.441 1.00 95.62 70 THR A O 1
ATOM 538 N N . CYS A 1 71 ? -6.023 -3.194 0.820 1.00 95.00 71 CYS A N 1
ATOM 539 C CA . CYS A 1 71 ? -6.425 -3.589 2.164 1.00 95.00 71 CYS A CA 1
ATOM 540 C C . CYS A 1 71 ? -5.514 -3.009 3.263 1.00 95.00 71 CYS A C 1
ATOM 542 O O . CYS A 1 71 ? -5.662 -3.378 4.433 1.00 95.00 71 CYS A O 1
ATOM 544 N N . ALA A 1 72 ? -4.578 -2.115 2.923 1.00 96.69 72 ALA A N 1
ATOM 545 C CA . ALA A 1 72 ? -3.679 -1.510 3.898 1.00 96.69 72 ALA A CA 1
ATOM 546 C C . ALA A 1 72 ? -4.442 -0.700 4.956 1.00 96.69 72 ALA A C 1
ATOM 548 O O . ALA A 1 72 ? -5.364 0.057 4.657 1.00 96.69 72 ALA A O 1
ATOM 549 N N . ARG A 1 73 ? -4.013 -0.828 6.215 1.00 96.38 73 ARG A N 1
ATOM 550 C CA . ARG A 1 73 ? -4.606 -0.113 7.360 1.00 96.38 73 ARG A CA 1
ATOM 551 C C . ARG A 1 73 ? -3.919 1.214 7.678 1.00 96.38 73 ARG A C 1
ATOM 553 O O . ARG A 1 73 ? -4.469 2.020 8.419 1.00 96.38 73 ARG A O 1
ATOM 560 N N . ALA A 1 74 ? -2.732 1.437 7.126 1.00 97.00 74 ALA A N 1
ATOM 561 C CA . ALA A 1 74 ? -2.005 2.691 7.227 1.00 97.00 74 ALA A CA 1
ATOM 562 C C . ALA A 1 74 ? -1.148 2.906 5.979 1.00 97.00 74 ALA A C 1
ATOM 564 O O . ALA A 1 74 ? -0.682 1.951 5.349 1.00 97.00 74 ALA A O 1
ATOM 565 N N . ILE A 1 75 ? -0.953 4.177 5.640 1.00 96.25 75 ILE A N 1
ATOM 566 C CA . ILE A 1 75 ? -0.141 4.643 4.518 1.00 96.25 75 ILE A CA 1
ATOM 567 C C . ILE A 1 75 ? 0.783 5.735 5.055 1.00 96.25 75 ILE A C 1
ATOM 569 O O . ILE A 1 75 ? 0.354 6.580 5.841 1.00 96.25 75 ILE A O 1
ATOM 573 N N . GLU A 1 76 ? 2.035 5.723 4.621 1.00 94.31 76 GLU A N 1
ATOM 574 C CA . GLU A 1 76 ? 3.049 6.710 4.974 1.00 94.31 76 GLU A CA 1
ATOM 575 C C . GLU A 1 76 ? 3.694 7.305 3.721 1.00 94.31 76 GLU A C 1
ATOM 577 O O . GLU A 1 76 ? 3.801 6.660 2.672 1.00 94.31 76 GLU A O 1
ATOM 582 N N . GLY A 1 77 ? 4.158 8.543 3.865 1.00 88.94 77 GLY A N 1
ATOM 583 C CA . GLY A 1 77 ? 4.877 9.286 2.844 1.00 88.94 77 GLY A CA 1
ATOM 584 C C . GLY A 1 77 ? 4.030 10.394 2.239 1.00 88.94 77 GLY A C 1
ATOM 585 O O . GLY A 1 77 ? 2.810 10.457 2.405 1.00 88.94 77 GLY A O 1
ATOM 586 N N . GLU A 1 78 ? 4.701 11.280 1.518 1.00 83.50 78 GLU A N 1
ATOM 587 C CA . GLU A 1 78 ? 4.041 12.287 0.702 1.00 83.50 78 GLU A CA 1
ATOM 588 C C . GLU A 1 78 ? 3.866 11.755 -0.716 1.00 83.50 78 GLU A C 1
ATOM 590 O O . GLU A 1 78 ? 4.752 11.105 -1.271 1.00 83.50 78 GLU A O 1
ATOM 595 N N . TYR A 1 79 ? 2.721 12.050 -1.326 1.00 76.31 79 TYR A N 1
ATOM 596 C CA . TYR A 1 79 ? 2.527 11.755 -2.737 1.00 76.31 79 TYR A CA 1
ATOM 597 C C . TYR A 1 79 ? 3.307 12.770 -3.580 1.00 76.31 79 TYR A C 1
ATOM 599 O O . TYR A 1 79 ? 2.826 13.878 -3.848 1.00 76.31 79 TYR A O 1
ATOM 607 N N . ALA A 1 80 ? 4.516 12.400 -4.002 1.00 76.69 80 ALA A N 1
ATOM 608 C CA . ALA A 1 80 ? 5.297 13.212 -4.921 1.00 76.69 80 ALA A CA 1
ATOM 609 C C . ALA A 1 80 ? 4.694 13.113 -6.332 1.00 76.69 80 ALA A C 1
ATOM 611 O O . ALA A 1 80 ? 4.550 12.035 -6.904 1.00 76.69 80 ALA A O 1
ATOM 612 N N . ARG A 1 81 ? 4.326 14.2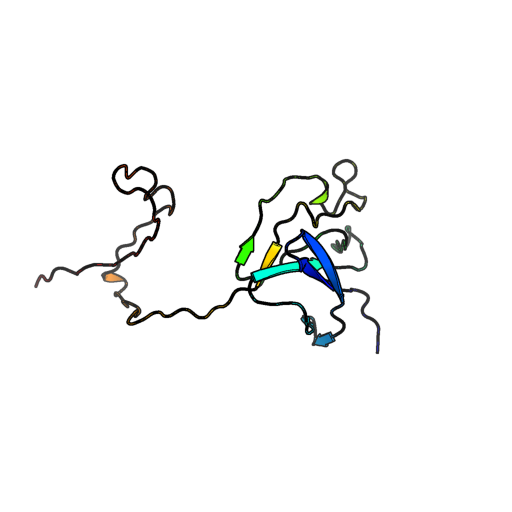54 -6.930 1.00 68.06 81 ARG A N 1
ATOM 613 C CA . ARG A 1 81 ? 3.722 14.317 -8.278 1.00 68.06 81 ARG A CA 1
ATOM 614 C C . ARG A 1 81 ? 4.771 14.218 -9.394 1.00 68.06 81 ARG A C 1
ATOM 616 O O . ARG A 1 81 ? 4.830 15.080 -10.271 1.00 68.06 81 ARG A O 1
ATOM 623 N N . GLY A 1 82 ? 5.614 13.193 -9.351 1.00 85.00 82 GLY A N 1
ATOM 624 C CA . GLY A 1 82 ? 6.635 12.949 -10.365 1.00 85.00 82 GLY A CA 1
ATOM 625 C C . GLY A 1 82 ? 6.124 12.139 -11.559 1.00 85.00 82 GLY A C 1
ATOM 626 O O . GLY A 1 82 ? 5.107 11.443 -11.484 1.00 85.00 82 GLY A O 1
ATOM 627 N N . ARG A 1 83 ? 6.823 12.236 -12.696 1.00 91.81 83 ARG A N 1
ATOM 628 C CA . ARG A 1 83 ? 6.447 11.534 -13.941 1.00 91.81 83 ARG A CA 1
ATOM 629 C C . ARG A 1 83 ? 6.550 10.016 -13.792 1.00 91.81 83 ARG A C 1
ATOM 631 O O . ARG A 1 83 ? 5.828 9.287 -14.460 1.00 91.81 83 ARG A O 1
ATOM 638 N N . GLU A 1 84 ? 7.421 9.546 -12.912 1.00 92.31 84 GLU A N 1
ATOM 639 C CA . GLU A 1 84 ? 7.624 8.152 -12.530 1.00 92.31 84 GLU A CA 1
ATOM 640 C C . GLU A 1 84 ? 6.363 7.489 -11.969 1.00 92.31 84 GLU A C 1
ATOM 642 O O . GLU A 1 84 ? 6.177 6.294 -12.170 1.00 92.31 84 GLU A O 1
ATOM 647 N N . THR A 1 85 ? 5.441 8.254 -11.376 1.00 91.81 85 THR A N 1
ATOM 648 C CA . THR A 1 85 ? 4.182 7.716 -10.824 1.00 91.81 85 THR A CA 1
ATOM 649 C C . THR A 1 85 ? 3.179 7.278 -11.898 1.00 91.81 85 THR A C 1
ATOM 651 O O . THR A 1 85 ? 2.243 6.534 -11.614 1.00 91.81 85 THR A O 1
ATOM 654 N N . PHE A 1 86 ? 3.375 7.687 -13.156 1.00 93.56 86 PHE A N 1
ATOM 655 C CA . PHE A 1 86 ? 2.500 7.309 -14.264 1.00 93.56 86 PHE A CA 1
ATOM 656 C C . PHE A 1 86 ? 2.956 6.002 -14.911 1.00 93.56 86 PHE A C 1
ATOM 658 O O . PHE A 1 86 ? 4.138 5.828 -15.207 1.00 93.56 86 PHE A O 1
ATOM 665 N N . SER A 1 87 ? 2.008 5.098 -15.182 1.00 94.19 87 SER A N 1
ATOM 666 C CA . SER A 1 87 ? 2.267 3.832 -15.892 1.00 94.19 87 SER A CA 1
ATOM 667 C C . SER A 1 87 ? 2.595 4.031 -17.378 1.00 94.19 87 SER A C 1
ATOM 669 O O . SER A 1 87 ? 3.367 3.265 -17.957 1.00 94.19 87 SER A O 1
ATOM 671 N N . ASP A 1 88 ? 2.059 5.097 -17.969 1.00 94.81 88 ASP A N 1
ATOM 672 C CA . ASP A 1 88 ? 2.276 5.494 -19.359 1.00 94.81 88 ASP A CA 1
ATOM 673 C C . ASP A 1 88 ? 3.154 6.745 -19.411 1.00 94.81 88 ASP A C 1
ATOM 675 O O . ASP A 1 88 ? 3.221 7.518 -18.446 1.00 94.81 88 ASP A O 1
ATOM 679 N N . ARG A 1 89 ? 3.851 6.961 -20.527 1.00 94.38 89 ARG A N 1
ATOM 680 C CA . ARG A 1 89 ? 4.634 8.187 -20.680 1.00 94.38 89 ARG A CA 1
ATOM 681 C C . ARG A 1 89 ? 3.709 9.380 -20.921 1.00 94.38 89 ARG A C 1
ATOM 683 O O . ARG A 1 89 ? 2.758 9.294 -21.687 1.00 94.38 89 ARG A O 1
ATOM 690 N N . LEU A 1 90 ? 4.020 10.520 -20.305 1.00 91.50 90 LEU A N 1
ATOM 691 C CA . LEU A 1 90 ? 3.211 11.736 -20.462 1.00 91.50 90 LEU A CA 1
ATOM 692 C C . LEU A 1 90 ? 3.315 12.358 -21.863 1.00 91.50 90 LEU A C 1
ATOM 694 O O . LEU A 1 90 ? 2.392 13.040 -22.293 1.00 91.50 90 LEU A O 1
ATOM 698 N N . ASP A 1 91 ? 4.441 12.157 -22.549 1.00 93.50 91 ASP A N 1
ATOM 699 C CA . ASP A 1 91 ? 4.691 12.633 -23.914 1.00 93.50 91 ASP A CA 1
ATOM 700 C C . ASP A 1 91 ? 4.163 11.674 -24.991 1.00 93.50 91 ASP A C 1
ATOM 702 O O . ASP A 1 91 ? 3.909 12.098 -26.114 1.00 93.50 91 ASP A O 1
ATOM 706 N N . ASP A 1 92 ? 3.994 10.396 -24.650 1.00 92.75 92 ASP A N 1
ATOM 707 C CA . ASP A 1 92 ? 3.521 9.349 -25.554 1.00 92.75 92 ASP A CA 1
ATOM 708 C C . ASP A 1 92 ? 2.744 8.274 -24.762 1.00 92.75 92 ASP A C 1
ATOM 710 O O . ASP A 1 92 ? 3.335 7.278 -24.325 1.00 92.75 92 ASP A O 1
ATOM 714 N N . PRO A 1 93 ? 1.428 8.469 -24.541 1.00 88.06 93 PRO A N 1
ATOM 715 C CA . PRO A 1 93 ? 0.618 7.589 -23.694 1.00 88.06 93 PRO A CA 1
ATOM 716 C C . PRO A 1 93 ? 0.467 6.146 -24.201 1.00 88.06 93 PRO A C 1
ATOM 718 O O . PRO A 1 93 ? 0.010 5.278 -23.457 1.00 88.06 93 PRO A O 1
ATOM 721 N N . GLU A 1 94 ? 0.843 5.854 -25.451 1.00 87.69 94 GLU A N 1
ATOM 722 C CA . GLU A 1 94 ? 0.843 4.480 -25.972 1.00 87.69 94 GLU A CA 1
ATOM 723 C C . GLU A 1 94 ? 2.025 3.671 -25.414 1.00 87.69 94 GLU A C 1
ATOM 725 O O . GLU A 1 94 ? 1.943 2.448 -25.209 1.00 87.69 94 GLU A O 1
ATOM 730 N N . LYS A 1 95 ? 3.118 4.363 -25.081 1.00 91.88 95 LYS A N 1
ATOM 731 C CA . LYS A 1 95 ? 4.337 3.762 -24.551 1.00 91.88 95 LYS A CA 1
ATOM 732 C C . LYS A 1 95 ? 4.286 3.612 -23.036 1.00 91.88 95 LYS A C 1
ATOM 734 O O . LYS A 1 95 ? 3.881 4.506 -22.294 1.00 91.88 95 LYS A O 1
ATOM 739 N N . ILE A 1 96 ? 4.775 2.462 -22.579 1.00 95.25 96 ILE A N 1
ATOM 740 C CA . ILE A 1 96 ? 4.994 2.200 -21.159 1.00 95.25 96 ILE A CA 1
ATOM 741 C C . ILE A 1 96 ? 6.057 3.156 -20.606 1.00 95.25 96 ILE A C 1
ATOM 743 O O . ILE A 1 96 ? 7.064 3.443 -21.259 1.00 95.25 96 ILE A O 1
ATOM 747 N N . ASN A 1 97 ? 5.830 3.649 -19.395 1.00 95.88 97 ASN A N 1
ATOM 748 C CA . ASN A 1 97 ? 6.825 4.385 -18.638 1.00 95.88 97 ASN A CA 1
ATOM 749 C C . ASN A 1 97 ? 7.585 3.436 -17.708 1.00 95.88 97 ASN A C 1
ATOM 751 O O . ASN A 1 97 ? 6.997 2.897 -16.770 1.00 95.88 97 ASN A O 1
ATOM 755 N N . THR A 1 98 ? 8.886 3.297 -17.949 1.00 95.94 98 THR A N 1
ATOM 756 C CA . THR A 1 98 ? 9.779 2.375 -17.232 1.00 95.94 98 THR A CA 1
ATOM 757 C C . THR A 1 98 ? 10.555 3.029 -16.085 1.00 95.94 98 THR A C 1
ATOM 759 O O . THR A 1 98 ? 11.521 2.465 -15.586 1.00 95.94 98 THR A O 1
ATOM 762 N N . LEU A 1 99 ? 10.217 4.268 -15.714 1.00 95.69 99 LEU A N 1
ATOM 763 C CA . LEU A 1 99 ? 10.806 4.914 -14.540 1.00 95.69 99 LEU A CA 1
ATOM 764 C C . LEU A 1 99 ? 10.287 4.246 -13.264 1.00 95.69 99 LEU A C 1
ATOM 766 O O . LEU A 1 99 ? 9.075 4.116 -13.115 1.00 95.69 99 LEU A O 1
ATOM 770 N N . ASP A 1 100 ? 11.171 3.879 -12.344 1.00 94.06 100 ASP A N 1
ATOM 771 C CA . ASP A 1 100 ? 10.766 3.307 -11.058 1.00 94.06 100 ASP A CA 1
ATOM 772 C C . ASP A 1 100 ? 10.060 4.354 -10.181 1.00 94.06 100 ASP A C 1
ATOM 774 O O . ASP A 1 100 ? 10.573 5.457 -9.976 1.00 94.06 100 ASP A O 1
ATOM 778 N N . SER A 1 101 ? 8.872 4.018 -9.673 1.00 94.06 101 SER A N 1
ATOM 779 C CA . SER A 1 101 ? 8.093 4.898 -8.798 1.00 94.06 101 SER A CA 1
ATOM 780 C C . SER A 1 101 ? 8.350 4.682 -7.304 1.00 94.06 101 SER A C 1
ATOM 782 O O . SER A 1 101 ? 7.823 5.457 -6.502 1.00 94.06 101 SER A O 1
ATOM 784 N N . ALA A 1 102 ? 9.127 3.674 -6.894 1.00 91.44 102 ALA A N 1
ATOM 785 C CA . ALA A 1 102 ? 9.239 3.246 -5.494 1.00 91.44 102 ALA A CA 1
ATOM 786 C C . ALA A 1 102 ? 9.713 4.340 -4.515 1.00 91.44 102 ALA A C 1
ATOM 788 O O . ALA A 1 102 ? 9.278 4.380 -3.360 1.00 91.44 102 ALA A O 1
ATOM 789 N N . HIS A 1 103 ? 10.578 5.254 -4.967 1.00 87.62 103 HIS A N 1
ATOM 790 C CA . HIS A 1 103 ? 11.068 6.378 -4.155 1.00 87.62 103 HIS A CA 1
ATOM 791 C C . HIS A 1 103 ? 10.104 7.572 -4.091 1.00 87.62 103 HIS A C 1
ATOM 793 O O . HIS A 1 103 ? 10.198 8.381 -3.173 1.00 87.62 103 HIS A O 1
ATOM 799 N N . ALA A 1 104 ? 9.190 7.687 -5.054 1.00 87.50 104 ALA A N 1
ATOM 800 C CA . ALA A 1 104 ? 8.244 8.798 -5.166 1.00 87.50 104 ALA A CA 1
ATOM 801 C C . ALA A 1 104 ? 6.826 8.443 -4.692 1.00 87.50 104 ALA A C 1
ATOM 803 O O . ALA A 1 104 ? 5.969 9.318 -4.559 1.00 87.50 104 ALA A O 1
ATOM 804 N N . SER A 1 105 ? 6.565 7.154 -4.479 1.00 89.25 105 SER A N 1
ATOM 805 C CA . SER A 1 105 ? 5.258 6.637 -4.0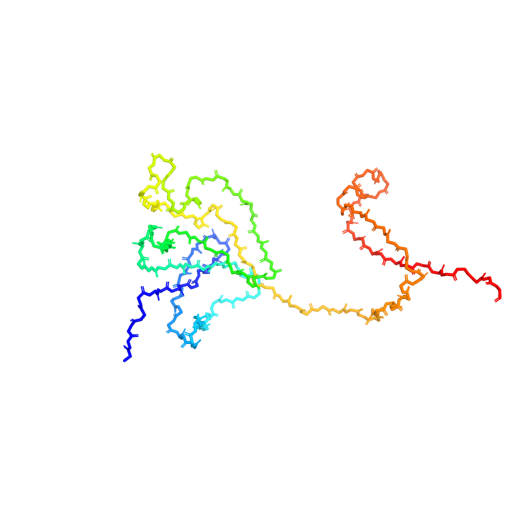88 1.00 89.25 105 SER A CA 1
ATOM 806 C C . SER A 1 105 ? 5.121 6.603 -2.571 1.00 89.25 105 SER A C 1
ATOM 808 O O . SER A 1 105 ? 6.081 6.337 -1.845 1.00 89.25 105 SER A O 1
ATOM 810 N N . THR A 1 106 ? 3.897 6.806 -2.093 1.00 93.88 106 THR A N 1
ATOM 811 C CA . THR A 1 106 ? 3.547 6.453 -0.718 1.00 93.88 106 THR A CA 1
ATOM 812 C C . THR A 1 106 ? 3.650 4.941 -0.522 1.00 93.88 106 THR A C 1
ATOM 814 O O . THR A 1 106 ? 3.586 4.162 -1.477 1.00 93.88 106 THR A O 1
ATOM 817 N N . ARG A 1 107 ? 3.830 4.519 0.729 1.00 95.62 107 ARG A N 1
ATOM 818 C CA . ARG A 1 107 ? 4.024 3.114 1.103 1.00 95.62 107 ARG A CA 1
ATOM 819 C C . ARG A 1 107 ? 2.959 2.697 2.103 1.00 95.62 107 ARG A C 1
ATOM 821 O O . ARG A 1 107 ? 2.551 3.490 2.948 1.00 95.62 107 ARG A O 1
ATOM 828 N N . CYS A 1 108 ? 2.516 1.453 2.024 1.00 97.75 108 CYS A N 1
ATOM 829 C CA . CYS A 1 108 ? 1.694 0.849 3.062 1.00 97.75 108 CYS A CA 1
ATOM 830 C C . CYS A 1 108 ? 2.549 0.583 4.304 1.00 97.75 108 CYS A C 1
ATOM 832 O O . CYS A 1 108 ? 3.753 0.350 4.193 1.00 97.75 108 CYS A O 1
ATOM 834 N N . VAL A 1 109 ? 1.930 0.584 5.483 1.00 97.44 109 VAL A N 1
ATOM 835 C CA . VAL A 1 109 ? 2.611 0.281 6.748 1.00 97.44 109 VAL A CA 1
ATOM 836 C C . VAL A 1 109 ? 1.931 -0.898 7.424 1.00 97.44 109 VAL A C 1
ATOM 838 O O . VAL A 1 109 ? 0.703 -0.949 7.535 1.00 97.44 109 VAL A O 1
ATOM 841 N N . ILE A 1 110 ? 2.734 -1.857 7.882 1.00 96.69 110 ILE A N 1
ATOM 842 C CA . ILE A 1 110 ? 2.249 -2.946 8.730 1.00 96.69 110 ILE A CA 1
ATOM 843 C C . ILE A 1 110 ? 1.982 -2.368 10.116 1.00 96.69 110 ILE A C 1
ATOM 845 O O . ILE A 1 110 ? 2.898 -1.883 10.775 1.00 96.69 110 ILE A O 1
ATOM 849 N N . VAL A 1 111 ? 0.732 -2.414 10.563 1.00 96.69 111 VAL A N 1
ATOM 850 C CA . VAL A 1 111 ? 0.323 -1.871 11.863 1.00 96.69 111 VAL A CA 1
ATOM 851 C C . VAL A 1 111 ? -0.190 -2.972 12.767 1.00 96.69 111 VAL A C 1
ATOM 853 O O . VAL A 1 111 ? -0.839 -3.916 12.310 1.00 96.69 111 VAL A O 1
ATOM 856 N N . ASP A 1 112 ? 0.076 -2.819 14.057 1.00 95.00 112 ASP A N 1
ATOM 857 C CA . ASP A 1 112 ? -0.651 -3.565 15.068 1.00 95.00 112 ASP A CA 1
ATOM 858 C C . ASP A 1 112 ? -2.072 -3.000 15.190 1.00 95.00 112 ASP A C 1
ATOM 860 O O . ASP A 1 112 ? -2.289 -1.792 15.094 1.00 95.00 112 ASP A O 1
ATOM 864 N N . SER A 1 113 ? -3.047 -3.887 15.360 1.00 90.94 113 SER A N 1
ATOM 865 C CA . SER A 1 113 ? -4.445 -3.508 15.572 1.00 90.94 113 SER A CA 1
ATOM 866 C C . SER A 1 113 ? -4.907 -3.678 17.009 1.00 90.94 113 SER A C 1
ATOM 868 O O . SER A 1 113 ? -6.095 -3.503 17.274 1.00 90.94 113 SER A O 1
ATOM 870 N N . SER A 1 114 ? -4.015 -4.057 17.925 1.00 92.75 114 SER A N 1
ATOM 871 C CA . SER A 1 114 ? -4.357 -4.052 19.339 1.00 92.75 114 SER A CA 1
ATOM 872 C C . SER A 1 114 ? -4.566 -2.611 19.824 1.00 92.75 114 SER A C 1
ATOM 874 O O . SER A 1 114 ? -3.803 -1.700 19.507 1.00 92.75 114 SER A O 1
ATOM 876 N N . PHE A 1 115 ? -5.662 -2.393 20.547 1.00 93.31 115 PHE A N 1
ATOM 877 C CA . PHE A 1 115 ? -5.970 -1.129 21.204 1.00 93.31 115 PHE A CA 1
ATOM 878 C C . PHE A 1 115 ? -6.835 -1.420 22.431 1.00 93.31 115 PHE A C 1
ATOM 880 O O . PHE A 1 115 ? -7.779 -2.209 22.343 1.00 93.31 115 PHE A O 1
ATOM 887 N N . ASP A 1 116 ? -6.503 -0.812 23.569 1.00 93.44 116 ASP A N 1
ATOM 888 C CA . ASP A 1 116 ? -7.295 -0.919 24.795 1.00 93.44 116 ASP A CA 1
ATOM 889 C C . ASP A 1 116 ? -8.414 0.125 24.767 1.00 93.44 116 ASP A C 1
ATOM 891 O O . ASP A 1 116 ? -8.180 1.320 24.939 1.00 93.44 116 ASP A O 1
ATOM 895 N N . TRP A 1 117 ? -9.635 -0.343 24.520 1.00 93.44 117 TRP A N 1
ATOM 896 C CA . TRP A 1 117 ? -10.832 0.495 24.480 1.00 93.44 117 TRP A CA 1
ATOM 897 C C . TRP A 1 117 ? -11.391 0.812 25.877 1.00 93.44 117 TRP A C 1
ATOM 899 O O . TRP A 1 117 ? -12.342 1.585 25.980 1.00 93.44 117 TRP A O 1
ATOM 909 N N . SER A 1 118 ? -10.815 0.250 26.950 1.00 95.88 118 SER A N 1
ATOM 910 C CA . SER A 1 118 ? -11.330 0.359 28.320 1.00 95.88 118 SER A CA 1
ATOM 911 C C . SER A 1 118 ? -12.845 0.080 28.371 1.00 95.88 118 SER A C 1
ATOM 913 O O . SER A 1 118 ? -13.287 -0.964 27.890 1.00 95.88 118 SER A O 1
ATOM 915 N N . ASP A 1 119 ? -13.645 0.998 28.917 1.00 94.75 119 ASP A N 1
ATOM 916 C CA . ASP A 1 119 ? -15.095 0.838 29.077 1.00 94.75 119 ASP A CA 1
ATOM 917 C C . ASP A 1 119 ? -15.907 1.424 27.900 1.00 94.75 119 ASP A C 1
ATOM 919 O O . ASP A 1 119 ? -17.103 1.691 28.049 1.00 94.75 119 ASP A O 1
ATOM 923 N N . ASP A 1 120 ? -15.284 1.674 26.738 1.00 95.88 120 ASP A N 1
ATOM 924 C CA . ASP A 1 120 ? -15.988 2.231 25.578 1.00 95.88 120 ASP A CA 1
ATOM 925 C C . ASP A 1 120 ? -17.106 1.298 25.089 1.00 95.88 120 ASP A C 1
ATOM 927 O O . ASP A 1 120 ? -16.930 0.091 24.894 1.00 95.88 120 ASP A O 1
ATOM 931 N N . ALA A 1 121 ? -18.289 1.875 24.880 1.00 94.75 121 ALA A N 1
ATOM 932 C CA . ALA A 1 121 ? -19.475 1.151 24.459 1.00 94.75 121 ALA A CA 1
ATOM 933 C C . ALA A 1 121 ? -20.342 2.015 23.544 1.00 94.75 121 ALA A C 1
ATOM 935 O O . ALA A 1 121 ? -20.516 3.214 23.753 1.00 94.75 121 ALA A O 1
ATOM 936 N N . ALA A 1 122 ? -20.951 1.378 22.541 1.00 94.81 122 ALA A N 1
ATOM 937 C CA . ALA A 1 122 ? -21.822 2.059 21.592 1.00 94.81 122 ALA A CA 1
ATOM 938 C C . ALA A 1 122 ? -23.006 2.752 22.312 1.00 94.81 122 ALA A C 1
ATOM 940 O O . ALA A 1 122 ? -23.807 2.049 22.934 1.00 94.81 122 ALA A O 1
ATOM 941 N N . PRO A 1 123 ? -23.196 4.082 22.161 1.00 93.12 123 PRO A N 1
ATOM 942 C CA . PRO A 1 123 ? -24.272 4.820 22.837 1.00 93.12 123 PRO A CA 1
ATOM 943 C C . PRO A 1 123 ? -25.697 4.402 22.442 1.00 93.12 123 PRO A C 1
ATOM 945 O O . PRO A 1 123 ? -26.628 4.605 23.212 1.00 93.12 123 PRO A O 1
ATOM 948 N N . ARG A 1 124 ? -25.880 3.824 21.241 1.00 95.12 124 ARG A N 1
ATOM 949 C CA . ARG A 1 124 ? -27.166 3.309 20.713 1.00 95.12 124 ARG A CA 1
ATOM 950 C C . ARG A 1 124 ? -28.343 4.297 20.833 1.00 95.12 124 ARG A C 1
ATOM 952 O O . ARG A 1 124 ? -29.467 3.884 21.110 1.00 95.12 124 ARG A O 1
ATOM 959 N N . VAL A 1 125 ? -28.086 5.585 20.591 1.00 95.62 125 VAL A N 1
ATOM 960 C CA . VAL A 1 125 ? -29.114 6.640 20.605 1.00 95.62 125 VAL A CA 1
ATOM 961 C C . VAL A 1 125 ? -30.186 6.341 19.542 1.00 95.62 125 VAL A C 1
ATOM 963 O O . VAL A 1 125 ? -29.827 6.086 18.387 1.00 95.62 125 VAL A O 1
ATOM 966 N N . PRO A 1 126 ? -31.488 6.350 19.890 1.00 97.25 126 PRO A N 1
ATOM 967 C CA . PRO A 1 126 ? -32.570 6.194 18.922 1.00 97.25 126 PRO A CA 1
ATOM 968 C C . PRO A 1 126 ? -32.515 7.247 17.807 1.00 97.25 126 PRO A C 1
ATOM 970 O O . PRO A 1 126 ? -32.173 8.407 18.036 1.00 97.25 126 PRO A O 1
ATOM 973 N N . LEU A 1 127 ? -32.893 6.870 16.581 1.00 96.12 127 LEU A N 1
ATOM 974 C CA . LEU A 1 127 ? -32.826 7.780 15.426 1.00 96.12 127 LEU A CA 1
ATOM 975 C C . LEU A 1 127 ? -33.674 9.048 15.610 1.00 96.12 127 LEU A C 1
ATOM 977 O O . LEU A 1 127 ? -33.267 10.120 15.178 1.00 96.12 127 LEU A O 1
ATOM 981 N N . ASN A 1 128 ? -34.824 8.946 16.278 1.00 96.88 128 ASN A N 1
ATOM 982 C CA . ASN A 1 128 ? -35.703 10.080 16.589 1.00 96.88 128 ASN A CA 1
ATOM 983 C C . ASN A 1 128 ? -35.138 11.029 17.663 1.00 96.88 128 ASN A C 1
ATOM 985 O O . ASN A 1 128 ? -35.680 12.114 17.847 1.00 96.88 128 ASN A O 1
ATOM 989 N N . GLU A 1 129 ? -34.071 10.630 18.353 1.00 97.00 129 GLU A N 1
ATOM 990 C CA . GLU A 1 129 ? -33.352 11.422 19.360 1.00 97.00 129 GLU A CA 1
ATOM 991 C C . GLU A 1 129 ? -31.950 11.833 18.868 1.00 97.00 129 GLU A C 1
ATOM 993 O O . GLU A 1 129 ? -31.198 12.500 19.576 1.00 97.00 129 GLU A O 1
ATOM 998 N N . THR A 1 130 ? -31.577 11.446 17.642 1.00 97.12 130 THR A N 1
ATOM 999 C CA . THR A 1 130 ? -30.242 11.690 17.086 1.00 97.12 130 THR A CA 1
ATOM 1000 C C . THR A 1 130 ? -30.129 13.100 16.505 1.00 97.12 130 THR A C 1
ATOM 1002 O O . THR A 1 130 ? -30.816 13.448 15.546 1.00 97.12 130 THR A O 1
ATOM 1005 N N . GLY A 1 131 ? -29.191 13.894 17.027 1.00 95.44 131 GLY A N 1
ATOM 1006 C CA . GLY A 1 131 ? -28.684 15.102 16.372 1.00 95.44 131 GLY A CA 1
ATOM 1007 C C . GLY A 1 131 ? -27.358 14.820 15.661 1.00 95.44 131 GLY A C 1
ATOM 1008 O O . GLY A 1 131 ? -26.440 14.278 16.273 1.00 95.44 131 GLY A O 1
ATOM 1009 N N . VAL A 1 132 ? -27.237 15.187 14.382 1.00 95.06 132 VAL A N 1
ATOM 1010 C CA . VAL A 1 132 ? -25.997 15.013 13.601 1.00 95.06 132 VAL A CA 1
ATOM 1011 C C . VAL A 1 132 ? -25.242 16.340 13.518 1.00 95.06 132 VAL A C 1
ATOM 1013 O O . VAL A 1 132 ? -25.814 17.353 13.120 1.00 95.06 132 VAL A O 1
ATOM 1016 N N . CYS A 1 133 ? -23.953 16.323 13.868 1.00 92.94 133 CYS A N 1
ATOM 1017 C CA . CYS A 1 133 ? -23.040 17.455 13.715 1.00 92.94 133 CYS A CA 1
ATOM 1018 C C . CYS A 1 133 ? -21.941 17.092 12.710 1.00 92.94 133 CYS A C 1
ATOM 1020 O O . CYS A 1 133 ? -21.102 16.234 12.984 1.00 92.94 133 CYS A O 1
ATOM 1022 N N . GLU A 1 134 ? -21.960 17.727 11.538 1.00 96.06 134 GLU A N 1
ATOM 1023 C CA . GLU A 1 134 ? -20.915 17.563 10.528 1.00 96.06 134 GLU A CA 1
ATOM 1024 C C . GLU A 1 134 ? -19.742 18.498 10.839 1.00 96.06 134 GLU A C 1
ATOM 1026 O O . GLU A 1 134 ? -19.910 19.714 10.942 1.00 96.06 134 GLU A O 1
ATOM 1031 N N . VAL A 1 135 ? -18.542 17.932 10.996 1.00 9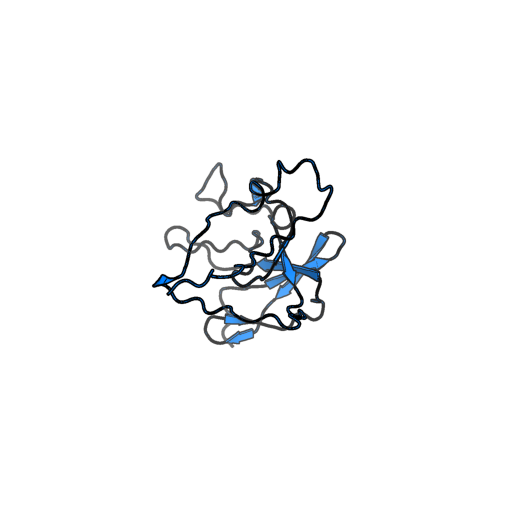3.56 135 VAL A N 1
ATOM 1032 C CA . VAL A 1 135 ? -17.334 18.693 11.337 1.00 93.56 135 VAL A CA 1
ATOM 1033 C C . VAL A 1 135 ? -16.151 18.295 10.465 1.00 93.56 135 VAL A C 1
ATOM 1035 O O . VAL A 1 135 ? -15.913 17.121 10.186 1.00 93.56 135 VAL A O 1
ATOM 1038 N N . HIS A 1 136 ? -15.344 19.285 10.083 1.00 94.06 136 HIS A N 1
ATOM 1039 C CA . HIS A 1 136 ? -14.037 19.046 9.481 1.00 94.06 136 HIS A CA 1
ATOM 1040 C C . HIS A 1 136 ? -12.987 18.905 10.589 1.00 94.06 136 HIS A C 1
ATOM 1042 O O . HIS A 1 136 ? -12.676 19.895 11.246 1.00 94.06 136 HIS A O 1
ATOM 1048 N N . VAL A 1 137 ? -12.351 17.733 10.726 1.00 92.44 137 VAL A N 1
ATOM 1049 C CA . VAL A 1 137 ? -11.399 17.413 11.819 1.00 92.44 137 VAL A CA 1
ATOM 1050 C C . VAL A 1 137 ? -10.388 18.539 12.089 1.00 92.44 137 VAL A C 1
ATOM 1052 O O . VAL A 1 137 ? -10.305 19.033 13.206 1.00 92.44 137 VAL A O 1
ATOM 1055 N N . LYS A 1 138 ? -9.665 19.006 11.057 1.00 89.69 138 LYS A N 1
ATOM 1056 C CA . LYS A 1 138 ? -8.717 20.132 11.187 1.00 89.69 138 LYS A CA 1
ATOM 1057 C C . LYS A 1 138 ? -9.400 21.469 11.497 1.00 89.69 138 LYS A C 1
ATOM 1059 O O . LYS A 1 138 ? -9.034 22.126 12.464 1.00 89.69 138 LYS A O 1
ATOM 1064 N N . GLY A 1 139 ? -10.358 21.889 10.665 1.00 91.12 139 GLY A N 1
ATOM 1065 C CA . GLY A 1 139 ? -11.026 23.186 10.794 1.00 91.12 139 GLY A CA 1
ATOM 1066 C C . GLY A 1 139 ? -11.737 23.377 12.134 1.00 91.12 139 GLY A C 1
ATOM 1067 O O . GLY A 1 139 ? -11.777 24.498 12.627 1.00 91.12 139 GLY A O 1
ATOM 1068 N N . PHE A 1 140 ? -12.214 22.289 12.743 1.00 89.81 140 PHE A N 1
ATOM 1069 C CA . PHE A 1 140 ? -12.892 22.313 14.035 1.00 89.81 140 PHE A CA 1
ATOM 1070 C C . PHE A 1 140 ? -11.993 22.803 15.177 1.00 89.81 140 PHE A C 1
ATOM 1072 O O . PHE A 1 140 ? -12.480 23.517 16.041 1.00 89.81 140 PHE A O 1
ATOM 1079 N N . THR A 1 141 ? -10.692 22.480 15.169 1.00 87.31 141 THR A N 1
ATOM 1080 C CA . THR A 1 141 ? -9.778 22.832 16.276 1.00 87.31 141 THR A CA 1
ATOM 1081 C C . THR A 1 141 ? -8.659 23.802 15.889 1.00 87.31 141 THR A C 1
ATOM 1083 O O . THR A 1 141 ? -7.922 24.263 16.753 1.00 87.31 141 THR A O 1
ATOM 1086 N N . GLN A 1 142 ? -8.456 24.107 14.601 1.00 88.00 142 GLN A N 1
ATOM 1087 C CA . GLN A 1 142 ? -7.278 24.865 14.145 1.00 88.00 142 GLN A CA 1
ATOM 1088 C C . GLN A 1 142 ? -7.240 26.324 14.639 1.00 88.00 142 GLN A C 1
ATOM 1090 O O . GLN A 1 142 ? -6.157 26.896 14.739 1.00 88.00 142 GLN A O 1
ATOM 1095 N N . GLN A 1 143 ? -8.395 26.933 14.919 1.00 79.56 143 GLN A N 1
ATOM 1096 C CA . GLN A 1 143 ? -8.501 28.335 15.350 1.00 79.56 143 GLN A CA 1
ATOM 1097 C C . GLN A 1 143 ? -8.622 28.487 16.880 1.00 79.56 143 GLN A C 1
ATOM 1099 O O . GLN A 1 143 ? -8.693 29.611 17.378 1.00 79.56 143 GLN A O 1
ATOM 1104 N N . ASP A 1 144 ? -8.603 27.384 17.638 1.00 71.81 144 ASP A N 1
ATOM 1105 C CA . ASP A 1 144 ? -8.680 27.412 19.100 1.00 71.81 144 ASP A CA 1
ATOM 1106 C C . ASP A 1 144 ? -7.332 27.835 19.707 1.00 71.81 144 ASP A C 1
ATOM 1108 O O . ASP A 1 144 ? -6.489 27.022 20.085 1.00 71.81 144 ASP A O 1
ATOM 1112 N N . MET A 1 145 ? -7.133 29.150 19.828 1.00 49.94 145 MET A N 1
ATOM 1113 C CA . MET A 1 145 ? -5.906 29.802 20.316 1.00 49.94 145 MET A CA 1
ATOM 1114 C C . MET A 1 145 ? -5.508 29.502 21.780 1.00 49.94 145 MET A C 1
ATOM 1116 O O . MET A 1 145 ? -4.544 30.088 22.269 1.00 49.94 145 MET A O 1
ATOM 1120 N N . TRP A 1 146 ? -6.205 28.619 22.504 1.00 53.84 146 TRP A N 1
ATOM 1121 C CA . TRP A 1 146 ? -5.945 28.363 23.930 1.00 53.84 146 TRP A CA 1
ATOM 1122 C C . TRP A 1 146 ? -5.426 26.954 24.261 1.00 53.84 146 TRP A C 1
ATOM 1124 O O . TRP A 1 146 ? -5.159 26.668 25.428 1.00 53.84 146 TRP A O 1
ATOM 1134 N N . ARG A 1 147 ? -5.221 26.074 23.270 1.00 48.97 147 ARG A N 1
ATOM 1135 C CA . ARG A 1 147 ? -4.643 24.734 23.486 1.00 48.97 147 ARG A CA 1
ATOM 1136 C C . ARG A 1 147 ? -3.509 24.450 22.507 1.00 48.97 147 ARG A C 1
ATOM 1138 O O . ARG A 1 147 ? -3.721 23.962 21.402 1.00 48.97 147 ARG A O 1
ATOM 1145 N N . THR A 1 148 ? -2.279 24.715 22.934 1.00 45.25 148 THR A N 1
ATOM 1146 C CA . THR A 1 148 ? -1.091 24.184 22.260 1.00 45.25 148 THR A CA 1
ATOM 1147 C C . THR A 1 148 ? -1.087 22.656 22.391 1.00 45.25 148 THR A C 1
ATOM 1149 O O . THR A 1 148 ? -0.946 22.137 23.491 1.00 45.25 148 THR A O 1
ATOM 1152 N N . ALA A 1 149 ? -1.224 21.979 21.247 1.00 46.41 149 ALA A N 1
ATOM 1153 C CA . ALA A 1 149 ? -0.958 20.561 20.983 1.00 46.41 149 ALA A CA 1
ATOM 1154 C C . ALA A 1 149 ? -1.800 19.510 21.741 1.00 46.41 149 ALA A C 1
ATOM 1156 O O . ALA A 1 149 ? -1.436 19.077 22.827 1.00 46.41 149 ALA A O 1
ATOM 1157 N N . LEU A 1 150 ? -2.876 19.040 21.093 1.00 39.53 150 LEU A N 1
ATOM 1158 C CA . LEU A 1 150 ? -3.303 17.630 20.961 1.00 39.53 150 LEU A CA 1
ATOM 1159 C C . LEU A 1 150 ? -4.683 17.613 20.283 1.00 39.53 150 LEU A C 1
ATOM 1161 O O . LEU A 1 150 ? -5.694 17.952 20.894 1.00 39.53 150 LEU A O 1
ATOM 1165 N N . SER A 1 151 ? -4.739 17.230 19.008 1.00 37.22 151 SER A N 1
ATOM 1166 C CA . SER A 1 151 ? -6.003 16.993 18.304 1.00 37.22 151 SER A CA 1
ATOM 1167 C C . SER A 1 151 ? -6.507 15.583 18.624 1.00 37.22 151 SER A C 1
ATOM 1169 O O . SER A 1 151 ? -6.314 14.662 17.839 1.00 37.22 151 SER A O 1
ATOM 1171 N N . VAL A 1 152 ? -7.142 15.408 19.784 1.00 35.53 152 VAL A N 1
ATOM 1172 C CA . VAL A 1 152 ? -8.056 14.283 20.037 1.00 35.53 152 VAL A CA 1
ATOM 1173 C C . VAL A 1 152 ? -9.463 14.865 20.027 1.00 35.53 152 VAL A C 1
ATOM 1175 O O . VAL A 1 152 ? -9.813 15.664 20.892 1.00 35.53 152 VAL A O 1
ATOM 1178 N N . VAL A 1 153 ? -10.262 14.505 19.022 1.00 38.25 153 VAL A N 1
ATOM 1179 C CA . VAL A 1 153 ? -11.694 14.819 19.001 1.00 38.25 153 VAL A CA 1
ATOM 1180 C C . VAL A 1 153 ? -12.428 13.592 19.529 1.00 38.25 153 VAL A C 1
ATOM 1182 O O . VAL A 1 153 ? -12.662 12.638 18.793 1.00 38.25 153 VAL A O 1
ATOM 1185 N N . THR A 1 154 ? -12.783 13.612 20.811 1.00 37.12 154 THR A N 1
ATOM 1186 C CA . THR A 1 154 ? -13.789 12.704 21.372 1.00 37.12 154 THR A CA 1
ATOM 1187 C C . THR A 1 154 ? -15.148 13.375 21.212 1.00 37.12 154 THR A C 1
ATOM 1189 O O . THR A 1 154 ? -15.419 14.390 21.855 1.00 37.12 154 THR A O 1
ATOM 1192 N N . VAL A 1 155 ? -16.015 12.830 20.358 1.00 41.09 155 VAL A N 1
ATOM 1193 C CA . VAL A 1 155 ? -17.428 13.228 20.325 1.00 41.09 155 VAL A CA 1
ATOM 1194 C C . VAL A 1 155 ? -18.139 12.461 21.436 1.00 41.09 155 VAL A C 1
ATOM 1196 O O . VAL A 1 155 ? -18.498 11.302 21.268 1.00 41.09 155 VAL A O 1
ATOM 1199 N N . SER A 1 156 ? -18.315 13.096 22.595 1.00 33.25 156 SER A N 1
ATOM 1200 C CA . SER A 1 156 ? -19.231 12.604 23.625 1.00 33.25 156 SER A CA 1
ATOM 1201 C C . SER A 1 156 ? -20.590 13.263 23.404 1.00 33.25 156 SER A C 1
ATOM 1203 O O . SER A 1 156 ? -20.727 14.479 23.544 1.00 33.25 156 SER A O 1
ATOM 1205 N N . ALA A 1 157 ? -21.596 12.475 23.025 1.00 38.41 157 ALA A N 1
ATOM 1206 C CA . ALA A 1 157 ? -22.982 12.922 23.068 1.00 38.41 157 ALA A CA 1
ATOM 1207 C C . ALA A 1 157 ? -23.425 12.949 24.541 1.00 38.41 157 ALA A C 1
ATOM 1209 O O . ALA A 1 157 ? -23.737 11.917 25.132 1.00 38.41 157 ALA A O 1
ATOM 1210 N N . GLY A 1 158 ? -23.376 14.129 25.158 1.00 37.19 158 GLY A N 1
ATOM 1211 C CA . GLY A 1 158 ? -23.826 14.349 26.528 1.00 37.19 158 GLY A CA 1
ATOM 1212 C C . GLY A 1 158 ? -25.339 14.568 26.623 1.00 37.19 158 GLY A C 1
ATOM 1213 O O . GLY A 1 158 ? -25.879 15.426 25.936 1.00 37.19 158 GLY A O 1
ATOM 1214 N N . HIS A 1 159 ? -25.959 13.815 27.538 1.00 40.00 159 HIS A N 1
ATOM 1215 C CA . HIS A 1 159 ? -27.185 14.096 28.300 1.00 40.00 159 HIS A CA 1
ATOM 1216 C C . HIS A 1 159 ? -28.394 14.669 27.540 1.00 40.00 159 HIS A C 1
ATOM 1218 O O . HIS A 1 159 ? -28.556 15.881 27.396 1.00 40.00 159 HIS A O 1
ATOM 1224 N N . ALA A 1 160 ? -29.336 13.781 27.209 1.00 40.38 160 ALA A N 1
ATOM 1225 C CA . ALA A 1 160 ? -30.719 14.169 26.975 1.00 40.38 160 ALA A CA 1
ATOM 1226 C C . ALA A 1 160 ? -31.328 14.689 28.290 1.00 40.38 160 ALA A C 1
ATOM 1228 O O . ALA A 1 160 ? -31.474 13.957 29.270 1.00 40.38 160 ALA A O 1
ATOM 1229 N N . PHE A 1 161 ? -31.643 15.983 28.312 1.00 35.56 161 PHE A N 1
ATOM 1230 C CA . PHE A 1 161 ? -32.475 16.604 29.335 1.00 35.56 161 PHE A CA 1
ATOM 1231 C C . PHE A 1 161 ? -33.852 15.931 29.349 1.00 35.56 161 PHE A C 1
ATOM 1233 O O . PHE A 1 161 ? -34.509 15.830 28.315 1.00 35.56 161 PHE A O 1
ATOM 1240 N N . GLY A 1 162 ? -34.288 15.495 30.531 1.00 40.34 162 GLY A N 1
ATOM 1241 C CA . GLY A 1 162 ? -35.648 15.022 30.746 1.00 40.34 162 GLY A CA 1
ATOM 1242 C C . GLY A 1 162 ? -36.665 16.157 30.648 1.00 40.34 162 GLY A C 1
ATOM 1243 O O . GLY A 1 162 ? -36.424 17.258 31.140 1.00 40.34 162 GLY A O 1
ATOM 1244 N N . VAL A 1 163 ? -37.818 15.853 30.056 1.00 35.16 163 VAL A N 1
ATOM 1245 C CA . VAL A 1 163 ? -39.081 16.578 30.232 1.00 35.16 163 VAL A CA 1
ATOM 1246 C C . VAL A 1 163 ? -40.241 15.632 29.918 1.00 35.16 163 VAL A C 1
ATOM 1248 O O . VAL A 1 163 ? -40.314 15.119 28.803 1.00 35.16 163 VAL A O 1
ATOM 1251 N N . GLY A 1 164 ? -41.153 15.474 30.885 1.00 36.53 164 GLY A N 1
ATOM 1252 C CA . GLY A 1 164 ? -42.509 14.939 30.694 1.00 36.53 164 GLY A CA 1
ATOM 1253 C C . GLY A 1 164 ? -42.772 13.590 31.330 1.00 36.53 164 GLY A C 1
ATOM 1254 O O . GLY A 1 164 ? -42.718 12.596 30.580 1.00 36.53 164 GLY A O 1
#